Protein AF-A0A537H1A4-F1 (afdb_monomer_lite)

Foldseek 3Di:
DDDDDPPPPPPDDDVPDPPPPVDDDDDDDPDDLLRVVLVVLVVLQVQQPDWDWDWDDDPVDPDTFIWTKGKWKFWDDPPGTHTSYPVNSVVVNVCCVPPNDDPDIDMDMDIDIDGD

pLDDT: mean 78.35, std 18.43, range [40.69, 93.06]

Structure (mmCIF, N/CA/C/O backbone):
data_AF-A0A537H1A4-F1
#
_entry.id   AF-A0A537H1A4-F1
#
loop_
_atom_site.group_PDB
_atom_site.id
_atom_site.type_symbol
_atom_site.label_atom_id
_atom_site.label_alt_id
_atom_site.label_comp_id
_atom_site.label_asym_id
_atom_site.label_entity_id
_atom_site.label_seq_id
_atom_site.pdbx_PDB_ins_code
_atom_site.Cartn_x
_atom_site.Cartn_y
_atom_site.Cartn_z
_atom_site.occupancy
_atom_site.B_iso_or_equiv
_atom_site.auth_seq_id
_atom_site.auth_comp_id
_atom_site.auth_asym_id
_atom_site.auth_atom_id
_atom_site.pdbx_PDB_model_num
ATOM 1 N N . MET A 1 1 ? -0.907 -43.264 -33.571 1.00 40.72 1 MET A N 1
ATOM 2 C CA . MET A 1 1 ? 0.138 -42.227 -33.470 1.00 40.72 1 MET A CA 1
ATOM 3 C C . MET A 1 1 ? -0.394 -41.187 -32.516 1.00 40.72 1 MET A C 1
ATOM 5 O O . MET A 1 1 ? -1.452 -40.636 -32.774 1.00 40.72 1 MET A O 1
ATOM 9 N N . ASN A 1 2 ? 0.243 -41.099 -31.356 1.00 42.53 2 ASN A N 1
ATOM 10 C CA . ASN A 1 2 ? -0.147 -40.254 -30.236 1.00 42.53 2 ASN A CA 1
ATOM 11 C C . ASN A 1 2 ? 0.763 -39.019 -30.212 1.00 42.53 2 ASN A C 1
ATOM 13 O O . ASN A 1 2 ? 1.847 -39.091 -30.789 1.00 42.53 2 ASN A O 1
ATOM 17 N N . GLN A 1 3 ? 0.357 -38.022 -29.421 1.00 43.56 3 GLN A N 1
ATOM 18 C CA . GLN A 1 3 ? 1.033 -36.761 -29.066 1.00 43.56 3 GLN A CA 1
ATOM 19 C C . GLN A 1 3 ? 0.600 -35.563 -29.916 1.00 43.56 3 GLN A C 1
ATOM 21 O O . GLN A 1 3 ? 0.625 -35.628 -31.136 1.00 43.56 3 GLN A O 1
ATOM 26 N N . SER A 1 4 ? 0.234 -34.420 -29.352 1.00 41.91 4 SER A N 1
ATOM 27 C CA . SER A 1 4 ? -0.163 -34.025 -27.992 1.00 41.91 4 SER A CA 1
ATOM 28 C C . SER A 1 4 ? -0.568 -32.557 -28.109 1.00 41.91 4 SER A C 1
ATOM 30 O O . SER A 1 4 ? -0.018 -31.845 -28.942 1.00 41.91 4 SER A O 1
ATOM 32 N N . HIS A 1 5 ? -1.527 -32.151 -27.285 1.00 45.59 5 HIS A N 1
ATOM 33 C CA . HIS A 1 5 ? -1.881 -30.779 -26.941 1.00 45.59 5 HIS A CA 1
ATOM 34 C C . HIS A 1 5 ? -0.776 -29.737 -27.201 1.00 45.59 5 HIS A C 1
ATOM 36 O O . HIS A 1 5 ? 0.238 -29.742 -26.507 1.00 45.59 5 HIS A O 1
ATOM 42 N N . ASP A 1 6 ? -1.016 -28.812 -28.133 1.00 46.16 6 ASP A N 1
ATOM 43 C CA . ASP A 1 6 ? -0.404 -27.481 -28.076 1.00 46.16 6 ASP A CA 1
ATOM 44 C C . ASP A 1 6 ? -1.235 -26.685 -27.056 1.00 46.16 6 ASP A C 1
ATOM 46 O O . ASP A 1 6 ? -2.155 -25.932 -27.382 1.00 46.16 6 ASP A O 1
ATOM 50 N N . GLU A 1 7 ? -1.020 -27.017 -25.782 1.00 48.19 7 GLU A N 1
ATOM 51 C CA . GLU A 1 7 ? -1.446 -26.188 -24.664 1.00 48.19 7 GLU A CA 1
ATOM 52 C C . GLU A 1 7 ? -0.643 -24.894 -24.735 1.00 48.19 7 GLU A C 1
ATOM 54 O O . GLU A 1 7 ? 0.580 -24.919 -24.633 1.00 48.19 7 GLU A O 1
ATOM 59 N N . ASP A 1 8 ? -1.358 -23.790 -24.944 1.00 49.66 8 ASP A N 1
ATOM 60 C CA . ASP A 1 8 ? -0.906 -22.406 -24.822 1.00 49.66 8 ASP A CA 1
ATOM 61 C C . ASP A 1 8 ? 0.088 -22.248 -23.644 1.00 49.66 8 ASP A C 1
ATOM 63 O O . ASP A 1 8 ? -0.334 -22.181 -22.484 1.00 49.66 8 ASP A O 1
ATOM 67 N N . PRO A 1 9 ? 1.417 -22.239 -23.890 1.00 48.94 9 PRO A N 1
ATOM 68 C CA . PRO A 1 9 ? 2.399 -22.418 -22.819 1.00 48.94 9 PRO A CA 1
ATOM 69 C C . PRO A 1 9 ? 2.632 -21.154 -21.977 1.00 48.94 9 PRO A C 1
ATOM 71 O O . PRO A 1 9 ? 3.487 -21.149 -21.091 1.00 48.94 9 PRO A O 1
ATOM 74 N N . TRP A 1 10 ? 1.938 -20.050 -22.274 1.00 45.19 10 TRP A N 1
ATOM 75 C CA . TRP A 1 10 ? 2.367 -18.708 -21.867 1.00 45.19 10 TRP A CA 1
ATOM 76 C C . TRP A 1 10 ? 1.444 -18.002 -20.874 1.00 45.19 10 TRP A C 1
ATOM 78 O O . TRP A 1 10 ? 1.609 -16.808 -20.621 1.00 45.19 10 TRP A O 1
ATOM 88 N N . LEU A 1 11 ? 0.541 -18.729 -20.217 1.00 40.69 11 LEU A N 1
ATOM 89 C CA . LEU A 1 11 ? -0.177 -18.215 -19.052 1.00 40.69 11 LEU A CA 1
ATOM 90 C C . LEU A 1 11 ? 0.224 -18.976 -17.785 1.00 40.69 11 LEU A C 1
ATOM 92 O O . LEU A 1 11 ? -0.335 -20.013 -17.452 1.00 40.69 11 LEU A O 1
ATOM 96 N N . GLY A 1 12 ? 1.168 -18.400 -17.035 1.00 50.50 12 GLY A N 1
ATOM 97 C CA . GLY A 1 12 ? 1.215 -18.596 -15.581 1.00 50.50 12 GLY A CA 1
ATOM 98 C C . GLY A 1 12 ? 2.472 -19.212 -14.971 1.00 50.50 12 GLY A C 1
ATOM 99 O O . GLY A 1 12 ? 2.565 -19.215 -13.746 1.00 50.50 12 GLY A O 1
ATOM 100 N N . THR A 1 13 ? 3.464 -19.656 -15.748 1.00 48.03 13 THR A N 1
ATOM 101 C CA . THR A 1 13 ? 4.702 -20.221 -15.171 1.00 48.03 13 THR A CA 1
ATOM 102 C C . THR A 1 13 ? 5.942 -19.520 -15.707 1.00 48.03 13 THR A C 1
ATOM 104 O O . THR A 1 13 ? 6.498 -19.872 -16.740 1.00 48.03 13 THR A O 1
ATOM 107 N N . LEU A 1 14 ? 6.404 -18.507 -14.978 1.00 52.53 14 LEU A N 1
ATOM 108 C CA . LEU A 1 14 ? 7.745 -17.967 -15.163 1.00 52.53 14 LEU A CA 1
ATOM 109 C C . LEU A 1 14 ? 8.715 -18.899 -14.420 1.00 52.53 14 LEU A C 1
ATOM 111 O O . LEU A 1 14 ? 8.813 -18.824 -13.199 1.00 52.53 14 LEU A O 1
ATOM 115 N N . GLU A 1 15 ? 9.463 -19.748 -15.140 1.00 49.78 15 GLU A N 1
ATOM 116 C CA . GLU A 1 15 ? 10.529 -20.615 -14.573 1.00 49.78 15 GLU A CA 1
ATOM 117 C C . GLU A 1 15 ? 11.579 -19.834 -13.758 1.00 49.78 15 GLU A C 1
ATOM 119 O O . GLU A 1 15 ? 12.348 -20.404 -12.986 1.00 49.78 15 GLU A O 1
ATOM 124 N N . ARG A 1 16 ? 11.614 -18.508 -13.935 1.00 49.00 16 ARG A N 1
ATOM 125 C CA . ARG A 1 16 ? 12.492 -17.565 -13.237 1.00 49.00 16 ARG A CA 1
ATOM 126 C C . ARG A 1 16 ? 11.730 -16.467 -12.505 1.00 49.00 16 ARG A C 1
ATOM 128 O O . ARG A 1 16 ? 12.316 -15.422 -12.218 1.00 49.00 16 ARG A O 1
ATOM 135 N N . PHE A 1 17 ? 10.442 -16.660 -12.210 1.00 46.31 17 PHE A N 1
ATOM 136 C CA . PHE A 1 17 ? 9.820 -15.802 -11.209 1.00 46.31 17 PHE A CA 1
ATOM 137 C C . PHE A 1 17 ? 10.633 -15.966 -9.926 1.00 46.31 17 PHE A C 1
ATOM 139 O O . PHE A 1 17 ? 10.959 -17.105 -9.580 1.00 46.31 17 PHE A O 1
ATOM 146 N N . PRO A 1 18 ? 11.015 -14.890 -9.227 1.00 46.81 18 PRO A N 1
ATOM 147 C CA . PRO A 1 18 ? 11.723 -15.048 -7.976 1.00 46.81 18 PRO A CA 1
ATOM 148 C C . PRO A 1 18 ? 10.803 -15.786 -6.993 1.00 46.81 18 PRO A C 1
ATOM 150 O O . PRO A 1 18 ? 9.933 -15.196 -6.365 1.00 46.81 18 PRO A O 1
ATOM 153 N N . THR A 1 19 ? 11.012 -17.093 -6.822 1.00 49.31 19 THR A N 1
ATOM 154 C CA . THR A 1 19 ? 10.493 -17.871 -5.681 1.00 49.31 19 THR A CA 1
ATOM 155 C C . THR A 1 19 ? 11.237 -17.504 -4.393 1.00 49.31 19 THR A C 1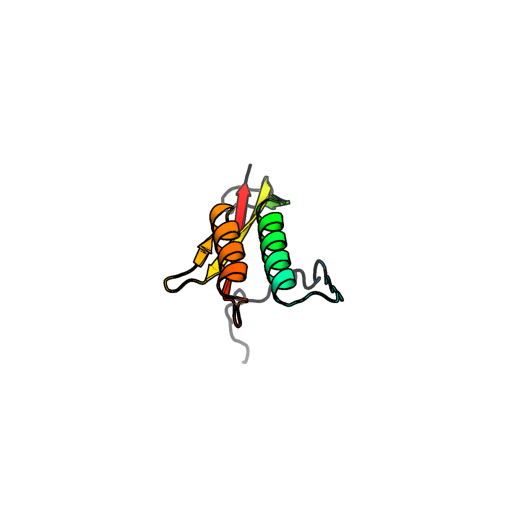
ATOM 157 O O . THR A 1 19 ? 10.971 -18.030 -3.313 1.00 49.31 19 THR A O 1
ATOM 160 N N . ILE A 1 20 ? 12.212 -16.601 -4.505 1.00 47.66 20 ILE A N 1
ATOM 161 C CA . ILE A 1 20 ? 12.891 -15.978 -3.389 1.00 47.66 20 ILE A CA 1
ATOM 162 C C . ILE A 1 20 ? 11.889 -15.005 -2.777 1.00 47.66 20 ILE A C 1
ATOM 164 O O . ILE A 1 20 ? 11.654 -13.924 -3.311 1.00 47.66 20 ILE A O 1
ATOM 168 N N . TYR A 1 21 ? 11.313 -15.377 -1.635 1.00 45.03 21 TYR A N 1
ATOM 169 C CA . TYR A 1 21 ? 10.783 -14.393 -0.699 1.00 45.03 21 TYR A CA 1
ATOM 170 C C . TYR A 1 21 ? 11.891 -13.361 -0.458 1.00 45.03 21 TYR A C 1
ATOM 172 O O . TYR A 1 21 ? 12.830 -13.635 0.286 1.00 45.03 21 TYR A O 1
ATOM 180 N N . HIS A 1 22 ? 11.818 -12.203 -1.125 1.00 47.34 22 HIS A N 1
ATOM 181 C CA . HIS A 1 22 ? 12.876 -11.187 -1.073 1.00 47.34 22 HIS A CA 1
ATOM 182 C C . HIS A 1 22 ? 13.175 -10.752 0.369 1.00 47.34 22 HIS A C 1
ATOM 184 O O . HIS A 1 22 ? 14.303 -10.376 0.676 1.00 47.34 22 HIS A O 1
ATOM 190 N N . ALA A 1 23 ? 12.188 -10.878 1.260 1.00 42.72 23 ALA A N 1
ATOM 191 C CA . ALA A 1 23 ? 12.366 -10.926 2.700 1.00 42.72 23 ALA A CA 1
ATOM 192 C C . ALA A 1 23 ? 11.106 -11.503 3.362 1.00 42.72 23 ALA A C 1
ATOM 194 O O . ALA A 1 23 ? 9.987 -11.255 2.912 1.00 42.72 23 ALA A O 1
ATOM 195 N N . ARG A 1 24 ? 11.274 -12.217 4.479 1.00 43.62 24 ARG A N 1
ATOM 196 C CA . ARG A 1 24 ? 10.203 -12.447 5.457 1.00 43.62 24 ARG A CA 1
ATOM 197 C C . ARG A 1 24 ? 10.521 -11.608 6.686 1.00 43.62 24 ARG A C 1
ATOM 199 O O . ARG A 1 24 ? 11.353 -11.999 7.498 1.00 43.62 24 ARG A O 1
ATOM 206 N N . ALA A 1 25 ? 9.856 -10.469 6.832 1.00 46.94 25 ALA A N 1
ATOM 207 C CA . ALA A 1 25 ? 9.868 -9.736 8.090 1.00 46.94 25 ALA A CA 1
ATOM 208 C C . ALA A 1 25 ? 8.817 -10.356 9.017 1.00 46.94 25 ALA A C 1
ATOM 210 O O . ALA A 1 25 ? 7.668 -10.548 8.627 1.00 46.94 25 ALA A O 1
ATOM 211 N N . SER A 1 26 ? 9.224 -10.732 10.226 1.00 45.81 26 SER A N 1
ATOM 212 C CA . SER A 1 26 ? 8.312 -11.184 11.277 1.00 45.81 26 SER A CA 1
ATOM 213 C C . SER A 1 26 ? 8.553 -10.288 12.482 1.00 45.81 26 SER A C 1
ATOM 215 O O . SER A 1 26 ? 9.661 -10.273 13.013 1.00 45.81 26 SER A O 1
ATOM 217 N N . TRP A 1 27 ? 7.541 -9.526 12.890 1.00 50.03 27 TRP A N 1
ATOM 218 C CA . TRP A 1 27 ? 7.610 -8.681 14.078 1.00 50.03 27 TRP A CA 1
ATOM 219 C C . TRP A 1 27 ? 6.776 -9.314 15.183 1.00 50.03 27 TRP A C 1
ATOM 221 O O . TRP A 1 27 ? 5.569 -9.490 15.032 1.00 50.03 27 TRP A O 1
ATOM 231 N N . LEU A 1 28 ? 7.432 -9.668 16.286 1.00 51.34 28 LEU A N 1
ATOM 232 C CA . LEU A 1 28 ? 6.771 -10.021 17.534 1.00 51.34 28 LEU A CA 1
ATOM 233 C C . LEU A 1 28 ? 6.904 -8.805 18.451 1.00 51.34 28 LEU A C 1
ATOM 235 O O . LEU A 1 28 ? 7.978 -8.545 18.986 1.00 51.34 28 LEU A O 1
ATOM 239 N N . TYR A 1 29 ? 5.83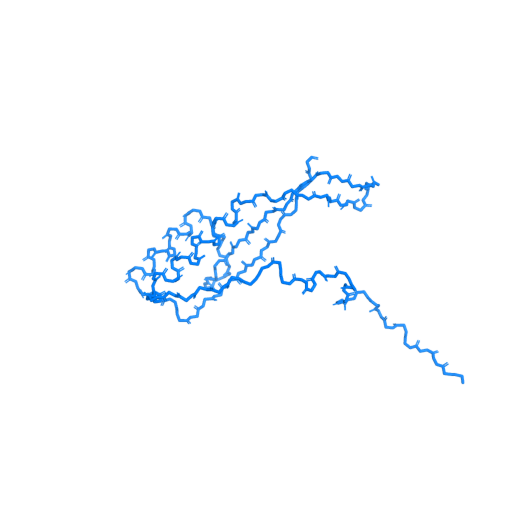8 -8.025 18.560 1.00 57.81 29 TYR A N 1
ATOM 240 C CA . TYR A 1 29 ? 5.762 -6.867 19.444 1.00 57.81 29 TYR A CA 1
ATOM 241 C C . TYR A 1 29 ? 4.462 -6.942 20.235 1.00 57.81 29 TYR A C 1
ATOM 243 O O . TYR A 1 29 ? 3.444 -7.383 19.701 1.00 57.81 29 TYR A O 1
ATOM 251 N N . ASP A 1 30 ? 4.496 -6.480 21.484 1.00 71.56 30 ASP A N 1
ATOM 252 C CA . ASP A 1 30 ? 3.305 -6.290 22.316 1.00 71.56 30 ASP A CA 1
ATOM 253 C C . ASP A 1 30 ? 2.583 -5.009 21.861 1.00 71.56 30 ASP A C 1
ATOM 255 O O . ASP A 1 30 ? 2.591 -3.964 22.511 1.00 71.56 30 ASP A O 1
ATOM 259 N N . ILE A 1 31 ? 2.095 -5.050 20.621 1.00 77.88 31 ILE A N 1
ATOM 260 C CA . ILE A 1 31 ? 1.464 -3.933 19.932 1.00 77.88 31 ILE A CA 1
ATOM 261 C C . ILE A 1 31 ? -0.028 -4.214 19.828 1.00 77.88 31 ILE A C 1
ATOM 263 O O . ILE A 1 31 ? -0.455 -5.274 19.368 1.00 77.88 31 ILE A O 1
ATOM 267 N N . ASN A 1 32 ? -0.842 -3.257 20.264 1.00 87.62 32 ASN A N 1
ATOM 268 C CA . ASN A 1 32 ? -2.280 -3.366 20.078 1.00 87.62 32 ASN A CA 1
ATOM 269 C C . ASN A 1 32 ? -2.631 -3.266 18.578 1.00 87.62 32 ASN A C 1
ATOM 271 O O . ASN A 1 32 ? -1.871 -2.731 17.764 1.00 87.62 32 ASN A O 1
ATOM 275 N N . THR A 1 33 ? -3.800 -3.781 18.203 1.00 87.25 33 THR A N 1
ATOM 276 C CA . THR A 1 33 ? -4.238 -3.833 16.799 1.00 87.25 33 THR A CA 1
ATOM 277 C C . THR A 1 33 ? -4.288 -2.452 16.140 1.00 87.25 33 THR A C 1
ATOM 279 O O . THR A 1 33 ? -4.068 -2.339 14.938 1.00 87.25 33 THR A O 1
ATOM 282 N N . GLU A 1 34 ? -4.560 -1.399 16.913 1.00 90.56 34 GLU A N 1
ATOM 283 C CA . GLU A 1 34 ? -4.619 -0.022 16.419 1.00 90.56 34 GLU A CA 1
ATOM 284 C C . GLU A 1 34 ? -3.251 0.456 15.938 1.00 90.56 34 GLU A C 1
ATOM 286 O O . GLU A 1 34 ? -3.082 0.819 14.772 1.00 90.56 34 GLU A O 1
ATOM 291 N N . SER A 1 35 ? -2.256 0.372 16.815 1.00 88.81 35 SER A N 1
ATOM 292 C CA . SER A 1 35 ? -0.875 0.725 16.518 1.00 88.81 35 SER A CA 1
ATOM 293 C C . SER A 1 35 ? -0.303 -0.148 15.400 1.00 88.81 35 SER A C 1
ATOM 295 O O . SER A 1 35 ? 0.427 0.359 14.550 1.00 88.81 35 SER A O 1
ATOM 297 N N . LEU A 1 36 ? -0.676 -1.434 15.340 1.00 88.44 36 LEU A N 1
ATOM 298 C CA . LEU A 1 36 ? -0.273 -2.323 14.250 1.00 88.44 36 LEU A CA 1
ATOM 299 C C . LEU A 1 36 ? -0.822 -1.854 12.898 1.00 88.44 36 LEU A C 1
ATOM 301 O O . LEU A 1 36 ? -0.067 -1.766 11.933 1.00 88.44 36 LEU A O 1
ATOM 305 N N . GLN A 1 37 ? -2.115 -1.530 12.813 1.00 90.19 37 GLN A N 1
ATOM 306 C CA . GLN A 1 37 ? -2.707 -1.066 11.556 1.00 90.19 37 GLN A CA 1
ATOM 307 C C . GLN A 1 37 ? -2.103 0.266 11.110 1.00 90.19 37 GLN A C 1
ATOM 309 O O . GLN A 1 37 ? -1.718 0.391 9.949 1.00 90.19 37 GLN A O 1
ATOM 314 N N . LYS A 1 38 ? -1.926 1.227 12.028 1.00 90.56 38 LYS A N 1
ATOM 315 C CA . LYS A 1 38 ? -1.244 2.496 11.723 1.00 90.56 38 LYS A CA 1
ATOM 316 C C . LYS A 1 38 ? 0.179 2.268 11.203 1.00 90.56 38 LYS A C 1
ATOM 318 O O . LYS A 1 38 ? 0.566 2.871 10.204 1.00 90.56 38 LYS A O 1
ATOM 323 N N . ALA A 1 39 ? 0.935 1.359 11.824 1.00 88.81 39 ALA A N 1
ATOM 324 C CA . ALA A 1 39 ? 2.285 1.010 11.384 1.00 88.81 39 ALA A CA 1
ATOM 325 C C . ALA A 1 39 ? 2.305 0.368 9.986 1.00 88.81 39 ALA A C 1
ATOM 327 O O . ALA A 1 39 ? 3.177 0.693 9.181 1.00 88.81 39 ALA A O 1
ATOM 328 N N . ILE A 1 40 ? 1.332 -0.492 9.666 1.00 89.44 40 ILE A N 1
ATOM 329 C CA . ILE A 1 40 ? 1.196 -1.080 8.326 1.00 89.44 40 ILE A CA 1
ATOM 330 C C . ILE A 1 40 ? 0.962 0.016 7.279 1.00 89.44 40 ILE A C 1
ATOM 332 O O . ILE A 1 40 ? 1.680 0.049 6.283 1.00 89.44 40 ILE A O 1
ATOM 336 N N . PHE A 1 41 ? 0.024 0.944 7.502 1.00 90.81 41 PHE A N 1
ATOM 337 C CA . PHE A 1 41 ? -0.236 2.031 6.547 1.00 90.81 41 PHE A CA 1
ATOM 338 C C . PHE A 1 41 ? 0.967 2.960 6.374 1.00 90.81 41 PHE A C 1
ATOM 340 O O . PHE A 1 41 ? 1.301 3.316 5.244 1.00 90.81 41 PHE A O 1
ATOM 347 N N . ALA A 1 42 ? 1.665 3.288 7.463 1.00 88.06 42 ALA A N 1
ATOM 348 C CA . ALA A 1 42 ? 2.907 4.051 7.396 1.00 88.06 42 ALA A CA 1
ATOM 349 C C . ALA A 1 42 ? 3.987 3.317 6.577 1.00 88.06 42 ALA A C 1
ATOM 351 O O . ALA A 1 42 ? 4.652 3.927 5.740 1.00 88.06 42 ALA A O 1
ATOM 352 N N . GLY A 1 43 ? 4.122 2.000 6.761 1.00 88.81 43 GLY A N 1
ATOM 353 C CA . GLY A 1 43 ? 5.046 1.163 5.994 1.00 88.81 43 GLY A CA 1
ATOM 354 C C . GLY A 1 43 ? 4.703 1.103 4.504 1.00 88.81 43 GLY A C 1
ATOM 355 O O . GLY A 1 43 ? 5.581 1.289 3.664 1.00 88.81 43 GLY A O 1
ATOM 356 N N . LEU A 1 44 ? 3.425 0.914 4.160 1.00 90.88 44 LEU A N 1
ATOM 357 C CA . LEU A 1 44 ? 2.957 0.928 2.769 1.00 90.88 44 LEU A CA 1
ATOM 358 C C . LEU A 1 44 ? 3.183 2.295 2.113 1.00 90.88 44 LEU A C 1
ATOM 360 O O . LEU A 1 44 ? 3.649 2.362 0.976 1.00 90.88 44 LEU A O 1
ATOM 364 N N . ARG A 1 45 ? 2.916 3.389 2.836 1.00 88.06 45 ARG A N 1
ATOM 365 C CA . ARG A 1 45 ? 3.178 4.750 2.354 1.00 88.06 45 ARG A CA 1
ATOM 366 C C . ARG A 1 45 ? 4.664 4.975 2.093 1.00 88.06 45 ARG A C 1
ATOM 368 O O . ARG A 1 45 ? 5.012 5.496 1.037 1.00 88.06 45 ARG A O 1
ATOM 375 N N . SER A 1 46 ? 5.524 4.557 3.021 1.00 88.12 46 SER A N 1
ATOM 376 C CA . SER A 1 46 ? 6.978 4.652 2.870 1.00 88.12 46 SER A CA 1
ATOM 377 C C . SER A 1 46 ? 7.461 3.864 1.652 1.00 88.12 46 SER A C 1
ATOM 379 O O . SER A 1 46 ? 8.197 4.402 0.829 1.00 88.12 46 SER A O 1
ATOM 381 N N . LEU A 1 47 ? 6.967 2.638 1.463 1.00 88.31 47 LEU A N 1
ATOM 382 C CA . LEU A 1 47 ? 7.298 1.825 0.294 1.00 88.31 47 LEU A CA 1
ATOM 383 C C . LEU A 1 47 ? 6.826 2.469 -1.021 1.00 88.31 47 LEU A C 1
ATOM 385 O O . LEU A 1 47 ? 7.524 2.389 -2.028 1.00 88.31 47 LEU A O 1
ATOM 389 N N . ALA A 1 48 ? 5.675 3.147 -1.020 1.00 87.69 48 ALA A N 1
ATOM 390 C CA . ALA A 1 48 ? 5.174 3.861 -2.196 1.00 87.69 48 ALA A CA 1
ATOM 391 C C . ALA A 1 48 ? 5.994 5.105 -2.576 1.00 87.69 48 ALA A C 1
ATOM 393 O O . ALA A 1 48 ? 5.897 5.587 -3.704 1.00 87.69 48 ALA A O 1
ATOM 394 N N . GLN A 1 49 ? 6.783 5.651 -1.649 1.00 85.88 49 GLN A N 1
ATOM 395 C CA . GLN A 1 49 ? 7.673 6.786 -1.912 1.00 85.88 49 GLN A CA 1
ATOM 396 C C . GLN A 1 49 ? 9.030 6.345 -2.481 1.00 85.88 49 GLN A C 1
ATOM 398 O O . GLN A 1 49 ? 9.758 7.167 -3.036 1.00 85.88 49 GLN A O 1
ATOM 403 N N . GLU A 1 50 ? 9.376 5.060 -2.383 1.00 88.88 50 GLU A N 1
ATOM 404 C CA . GLU A 1 50 ? 10.639 4.548 -2.902 1.00 88.88 50 GLU A CA 1
ATOM 405 C C . GLU A 1 50 ? 10.540 4.183 -4.391 1.00 88.88 50 GLU A C 1
ATOM 407 O O . GLU A 1 50 ? 9.870 3.222 -4.778 1.00 88.88 50 GLU A O 1
ATOM 412 N N . LYS A 1 51 ? 11.288 4.904 -5.240 1.00 88.94 51 LYS A N 1
ATOM 413 C CA . LYS A 1 51 ? 11.612 4.445 -6.601 1.00 88.94 51 LYS A CA 1
ATOM 414 C C . LYS A 1 51 ? 12.774 3.460 -6.507 1.00 88.94 51 LYS A C 1
ATOM 416 O O . LYS A 1 51 ? 13.869 3.828 -6.084 1.00 88.94 51 LYS A O 1
ATOM 421 N N . LYS A 1 52 ? 12.553 2.212 -6.915 1.00 89.44 52 LYS A N 1
ATOM 422 C CA . LYS A 1 52 ? 13.631 1.231 -7.080 1.00 89.44 52 LYS A CA 1
ATOM 423 C C . LYS A 1 52 ? 14.142 1.299 -8.512 1.00 89.44 52 LYS A C 1
ATOM 425 O O . LYS A 1 52 ? 13.350 1.178 -9.444 1.00 89.44 52 LYS A O 1
ATOM 430 N N . SER A 1 53 ? 15.445 1.493 -8.686 1.00 89.88 53 SER A N 1
ATOM 431 C CA . SER A 1 53 ? 16.077 1.437 -10.006 1.00 89.88 53 SER A CA 1
ATOM 432 C C . SER A 1 53 ? 16.091 0.002 -10.525 1.00 89.88 53 SER A C 1
ATOM 434 O O . SER A 1 53 ? 16.423 -0.922 -9.780 1.00 89.88 53 SER A O 1
ATOM 436 N N . LEU A 1 54 ? 15.748 -0.181 -11.798 1.00 88.38 54 LEU A N 1
ATOM 437 C CA . LEU A 1 54 ? 15.904 -1.452 -12.500 1.00 88.38 54 LEU A CA 1
ATOM 438 C C . LEU A 1 54 ? 16.171 -1.227 -13.987 1.00 88.38 54 LEU A C 1
ATOM 440 O O . LEU A 1 54 ? 15.822 -0.189 -14.546 1.00 88.38 54 LEU A O 1
ATOM 444 N N . GLU A 1 55 ? 16.746 -2.239 -14.621 1.00 88.19 55 GLU A N 1
ATOM 445 C CA . GLU A 1 55 ? 16.884 -2.298 -16.071 1.00 88.19 55 GLU A CA 1
ATOM 446 C C . GLU A 1 55 ? 15.587 -2.839 -16.689 1.00 88.19 55 GLU A C 1
ATOM 448 O O . GLU A 1 55 ? 15.100 -3.902 -16.296 1.00 88.19 55 GLU A O 1
ATOM 453 N N . ILE A 1 56 ? 15.016 -2.103 -17.644 1.00 85.88 56 ILE A N 1
ATOM 454 C CA . ILE A 1 56 ? 13.722 -2.387 -18.280 1.00 85.88 56 ILE A CA 1
ATOM 455 C C . ILE A 1 56 ? 13.926 -2.607 -19.779 1.00 85.88 56 ILE A C 1
ATOM 457 O O . ILE A 1 56 ? 14.669 -1.873 -20.433 1.00 85.88 56 ILE A O 1
ATOM 461 N N . THR A 1 57 ? 13.241 -3.605 -20.336 1.00 86.19 57 THR A N 1
ATOM 462 C CA . THR A 1 57 ? 13.137 -3.812 -21.784 1.00 86.19 57 THR A CA 1
ATOM 463 C C . THR A 1 57 ? 11.840 -3.200 -22.309 1.00 86.19 57 THR A C 1
ATOM 465 O O . THR A 1 57 ? 10.788 -3.295 -21.677 1.00 86.19 57 THR A O 1
ATOM 468 N N . VAL A 1 58 ? 11.904 -2.567 -23.480 1.00 83.56 58 VAL A N 1
ATOM 469 C CA . VAL A 1 58 ? 10.736 -2.007 -24.176 1.00 83.56 58 VAL A CA 1
ATOM 470 C C . VAL A 1 58 ? 10.600 -2.748 -25.497 1.00 83.56 58 VAL A C 1
ATOM 472 O O . VAL A 1 58 ? 11.581 -2.855 -26.225 1.00 83.56 58 VAL A O 1
ATOM 475 N N . ALA A 1 59 ? 9.410 -3.272 -25.799 1.00 85.44 59 ALA A N 1
ATOM 476 C CA . ALA A 1 59 ? 9.193 -4.185 -26.929 1.00 85.44 59 ALA A CA 1
ATOM 477 C C . ALA A 1 59 ? 9.730 -3.649 -28.273 1.00 85.44 59 ALA A C 1
ATOM 479 O O . ALA A 1 59 ? 10.291 -4.409 -29.057 1.00 85.44 59 ALA A O 1
ATOM 480 N N . ASP A 1 60 ? 9.635 -2.335 -28.487 1.00 84.31 60 ASP A N 1
ATOM 481 C CA . ASP A 1 60 ? 10.017 -1.679 -29.741 1.00 84.31 60 ASP A CA 1
ATOM 482 C C . ASP A 1 60 ? 11.456 -1.126 -29.748 1.00 84.31 60 ASP A C 1
ATOM 484 O O . ASP A 1 60 ? 11.881 -0.503 -30.722 1.00 84.31 60 ASP A O 1
ATOM 488 N N . ILE A 1 61 ? 12.224 -1.314 -28.667 1.00 79.50 61 ILE A N 1
ATOM 489 C CA . ILE A 1 61 ? 13.576 -0.761 -28.522 1.00 79.50 61 ILE A CA 1
ATOM 490 C C . ILE A 1 61 ? 14.547 -1.876 -28.115 1.00 79.50 61 ILE A C 1
ATOM 492 O O . ILE A 1 61 ? 14.455 -2.391 -27.001 1.00 79.50 61 ILE A O 1
ATOM 496 N N . PRO A 1 62 ? 15.533 -2.221 -28.966 1.00 84.38 62 PRO A N 1
ATOM 497 C CA . PRO A 1 62 ? 16.542 -3.209 -28.612 1.00 84.38 62 PRO A CA 1
ATOM 498 C C . PRO A 1 62 ? 17.360 -2.795 -27.382 1.00 84.38 62 PRO A C 1
ATOM 500 O O . PRO A 1 62 ? 17.835 -1.660 -27.290 1.00 84.38 62 PRO A O 1
ATOM 503 N N . GLY A 1 63 ? 17.597 -3.755 -26.487 1.00 87.00 63 GLY A N 1
ATOM 504 C CA . GLY A 1 63 ? 18.464 -3.602 -25.319 1.00 87.00 63 GLY A CA 1
ATOM 505 C C . GLY A 1 63 ? 17.724 -3.298 -24.016 1.00 87.00 63 GLY A C 1
ATOM 506 O O . GLY A 1 63 ? 16.496 -3.314 -23.950 1.00 87.00 63 GLY A O 1
ATOM 507 N N . TYR A 1 64 ? 18.508 -3.057 -22.967 1.00 87.94 64 TYR A N 1
ATOM 508 C CA . TYR A 1 64 ? 18.018 -2.645 -21.655 1.00 87.94 64 TYR A CA 1
ATOM 509 C C . TYR A 1 64 ? 18.175 -1.134 -21.497 1.00 87.94 64 TYR A C 1
ATOM 511 O O . TYR A 1 64 ? 19.125 -0.536 -22.013 1.00 87.94 64 TYR A O 1
ATOM 519 N N . ARG A 1 65 ? 17.212 -0.519 -20.817 1.00 86.38 65 ARG A N 1
ATOM 520 C CA . ARG A 1 65 ? 17.239 0.890 -20.442 1.00 86.38 65 ARG A CA 1
ATOM 521 C C . ARG A 1 65 ? 17.216 0.987 -18.928 1.00 86.38 65 ARG A C 1
ATOM 523 O O . ARG A 1 65 ? 16.443 0.276 -18.282 1.00 86.38 65 ARG A O 1
ATOM 530 N N . SER A 1 66 ? 17.970 1.934 -18.389 1.00 90.12 66 SER A N 1
ATOM 531 C CA . SER A 1 66 ? 17.767 2.336 -17.007 1.00 90.12 66 SER A CA 1
ATOM 532 C C . SER A 1 66 ? 16.375 2.937 -16.848 1.00 90.12 66 SER A C 1
ATOM 534 O O . SER A 1 66 ? 15.889 3.712 -17.674 1.00 90.12 66 SER A O 1
ATOM 536 N N . GLY A 1 67 ? 15.713 2.514 -15.788 1.00 90.62 67 GLY A N 1
ATOM 537 C CA . GLY A 1 67 ? 14.418 3.021 -15.398 1.00 90.62 67 GLY A CA 1
ATOM 538 C C . GLY A 1 67 ? 14.172 2.736 -13.930 1.00 90.62 67 GLY A C 1
ATOM 539 O O . GLY A 1 67 ? 15.090 2.504 -13.134 1.00 90.62 67 GLY A O 1
ATOM 540 N N . GLY A 1 68 ? 12.905 2.733 -13.544 1.00 91.81 68 GLY A N 1
ATOM 541 C CA . GLY A 1 68 ? 12.536 2.348 -12.199 1.00 91.81 68 GLY A CA 1
ATOM 542 C C . GLY A 1 68 ? 11.121 1.834 -12.067 1.00 91.81 68 GLY A C 1
ATOM 543 O O . GLY A 1 68 ? 10.299 1.913 -12.977 1.00 91.81 68 GLY A O 1
ATOM 544 N N . VAL A 1 69 ? 10.859 1.301 -10.883 1.00 90.31 69 VAL A N 1
ATOM 545 C CA . VAL A 1 69 ? 9.543 0.861 -10.448 1.00 90.31 69 VAL A CA 1
ATOM 546 C C . VAL A 1 69 ? 9.179 1.599 -9.174 1.00 90.31 69 VAL A C 1
ATOM 548 O O . VAL A 1 69 ? 10.013 1.797 -8.287 1.00 90.31 69 VAL A O 1
ATOM 551 N N . VAL A 1 70 ? 7.920 2.004 -9.097 1.00 91.19 70 VAL A N 1
ATOM 552 C CA . VAL A 1 70 ? 7.315 2.570 -7.895 1.00 91.19 70 VAL A CA 1
ATOM 553 C C . VAL A 1 70 ? 6.119 1.712 -7.513 1.00 91.19 70 VAL A C 1
ATOM 555 O O . VAL A 1 70 ? 5.326 1.314 -8.373 1.00 91.19 70 VAL A O 1
ATOM 558 N N . PHE A 1 71 ? 5.982 1.439 -6.220 1.00 91.19 71 PHE A N 1
ATOM 559 C CA . PHE A 1 71 ? 4.798 0.790 -5.676 1.00 91.19 71 PHE A CA 1
ATOM 560 C C . PHE A 1 71 ? 3.681 1.820 -5.504 1.00 91.19 71 PHE A C 1
ATOM 562 O O . PHE A 1 71 ? 3.897 2.906 -4.974 1.00 91.19 71 PHE A O 1
ATOM 569 N N . LYS A 1 72 ? 2.464 1.484 -5.921 1.00 92.00 72 LYS A N 1
ATOM 570 C CA . LYS A 1 72 ? 1.262 2.257 -5.595 1.00 92.00 72 LYS A CA 1
ATOM 571 C C . LYS A 1 72 ? 0.299 1.354 -4.854 1.00 92.00 72 LYS A C 1
ATOM 573 O O . LYS A 1 72 ? -0.062 0.302 -5.368 1.00 92.00 72 LYS A O 1
ATOM 578 N N . PHE A 1 73 ? -0.123 1.770 -3.671 1.00 93.06 73 PHE A N 1
ATOM 579 C CA . PHE A 1 73 ? -1.119 1.049 -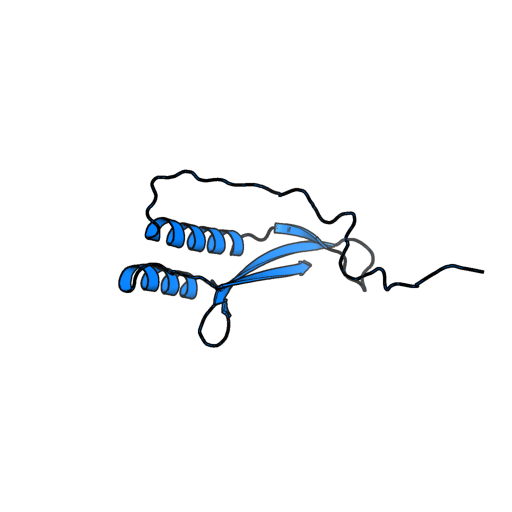2.887 1.00 93.06 73 PHE A CA 1
ATOM 580 C C . PHE A 1 73 ? -2.445 1.787 -2.949 1.00 93.06 73 PHE A C 1
ATOM 582 O O . PHE A 1 73 ? -2.460 3.0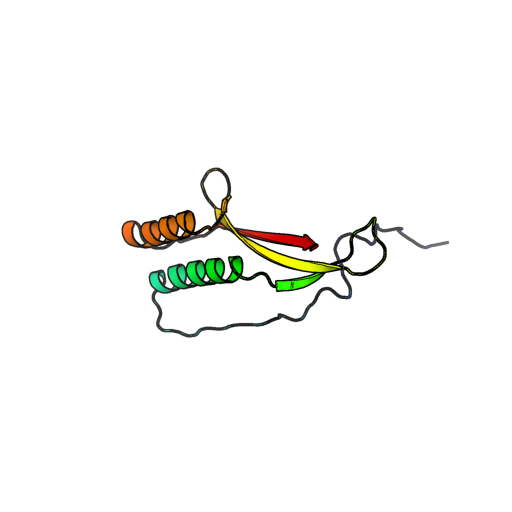12 -3.058 1.00 93.06 73 PHE A O 1
ATOM 589 N N . GLY A 1 74 ? -3.543 1.047 -2.876 1.00 92.00 74 GLY A N 1
ATOM 590 C CA . GLY A 1 74 ? -4.868 1.614 -2.704 1.00 92.00 74 GLY A CA 1
ATOM 591 C C . GLY A 1 74 ? -5.645 0.896 -1.613 1.00 92.00 74 GLY A C 1
ATOM 592 O O . GLY A 1 74 ? -5.447 -0.298 -1.383 1.00 92.00 74 GLY A O 1
ATOM 593 N N . VAL A 1 75 ? -6.516 1.638 -0.942 1.00 91.38 75 VAL A N 1
ATOM 594 C CA . VAL A 1 75 ? -7.372 1.155 0.139 1.00 91.38 75 VAL A CA 1
ATOM 595 C C . VAL A 1 75 ? -8.798 1.052 -0.370 1.00 91.38 75 VAL A C 1
ATOM 597 O O . VAL A 1 75 ? -9.320 1.991 -0.970 1.00 91.38 75 VAL A O 1
ATOM 600 N N . GLY A 1 76 ? -9.415 -0.106 -0.146 1.00 90.62 76 GLY A N 1
ATOM 601 C CA . GLY A 1 76 ? -10.782 -0.371 -0.560 1.00 90.62 76 GLY A CA 1
ATOM 602 C C . GLY A 1 76 ? -11.767 0.591 0.097 1.00 90.62 76 GLY A C 1
ATOM 603 O O . GLY A 1 76 ? -11.752 0.809 1.311 1.00 90.62 76 GLY A O 1
ATOM 604 N N . ASN A 1 77 ? -12.655 1.137 -0.719 1.00 84.50 77 ASN A N 1
ATOM 605 C CA . ASN A 1 77 ? -13.827 1.876 -0.291 1.00 84.50 77 ASN A CA 1
ATOM 606 C C . ASN A 1 77 ? -15.082 1.231 -0.911 1.00 84.50 77 ASN A C 1
ATOM 608 O O . ASN A 1 77 ? -15.023 0.164 -1.518 1.00 84.50 77 ASN A O 1
ATOM 612 N N . LYS A 1 78 ? -16.249 1.853 -0.723 1.00 82.25 78 LYS A N 1
ATOM 613 C CA . LYS A 1 78 ? -17.523 1.303 -1.211 1.00 82.25 78 LYS A CA 1
ATOM 614 C C . LYS A 1 78 ? -17.578 1.153 -2.742 1.00 82.25 78 LYS A C 1
ATOM 616 O O . LYS A 1 78 ? -18.289 0.277 -3.226 1.00 82.25 78 LYS A O 1
ATOM 621 N N . ASP A 1 79 ? -16.849 1.991 -3.473 1.00 87.56 79 ASP A N 1
ATOM 622 C CA . ASP A 1 79 ? -16.986 2.171 -4.920 1.00 87.56 79 ASP A CA 1
ATOM 623 C C . ASP A 1 79 ? -15.716 1.756 -5.701 1.00 87.56 79 ASP A C 1
ATOM 625 O O . ASP A 1 79 ? -15.717 1.761 -6.932 1.00 87.56 79 ASP A O 1
ATOM 629 N N . GLY A 1 80 ? -14.631 1.381 -5.014 1.00 90.25 80 GLY A N 1
ATOM 630 C CA . GLY A 1 80 ? -13.344 1.037 -5.617 1.00 90.25 80 GLY A CA 1
ATOM 631 C C . GLY A 1 80 ? -12.181 1.087 -4.624 1.00 90.25 80 GLY A C 1
ATOM 632 O O . GLY A 1 80 ? -12.311 0.658 -3.480 1.00 90.25 80 GLY A O 1
ATOM 633 N N . PHE A 1 81 ? -11.031 1.598 -5.074 1.00 92.50 81 PHE A N 1
ATOM 634 C CA . PHE A 1 81 ? -9.820 1.744 -4.261 1.00 92.50 81 PHE A CA 1
ATOM 635 C C . PHE A 1 81 ? -9.276 3.172 -4.352 1.00 92.50 81 PHE A C 1
ATOM 637 O O . PHE A 1 81 ? -8.945 3.637 -5.444 1.00 92.50 81 PHE A O 1
ATOM 644 N N . ASP A 1 82 ? -9.137 3.838 -3.207 1.00 91.19 82 ASP A N 1
ATOM 645 C CA . ASP A 1 82 ? -8.481 5.144 -3.108 1.00 91.19 82 ASP A CA 1
ATOM 646 C C . ASP A 1 82 ? -6.967 4.945 -3.027 1.00 91.19 82 ASP A C 1
ATOM 648 O O . ASP A 1 82 ? -6.494 4.123 -2.244 1.00 91.19 82 ASP A O 1
ATOM 652 N N . ILE A 1 83 ? -6.189 5.682 -3.822 1.00 91.69 83 ILE A N 1
ATOM 653 C CA . ILE A 1 83 ? -4.722 5.600 -3.774 1.00 91.69 83 ILE A CA 1
ATOM 654 C C . ILE A 1 83 ? -4.239 6.102 -2.411 1.00 91.69 83 ILE A C 1
ATOM 656 O O . ILE A 1 83 ? -4.600 7.198 -1.997 1.00 91.69 83 ILE A O 1
ATOM 660 N N . LEU A 1 84 ? -3.374 5.326 -1.753 1.00 90.94 84 LEU A N 1
ATOM 661 C CA . LEU A 1 84 ? -2.765 5.640 -0.460 1.00 90.94 84 LEU A CA 1
ATOM 662 C C . LEU A 1 84 ? -1.672 6.719 -0.604 1.00 90.94 84 LEU A C 1
ATOM 664 O O . LEU A 1 84 ? -0.475 6.455 -0.455 1.00 90.94 84 LEU A O 1
ATOM 668 N N . ASP A 1 85 ? -2.089 7.932 -0.955 1.00 89.62 85 ASP A N 1
ATOM 669 C CA . ASP A 1 85 ? -1.277 9.146 -0.897 1.00 89.62 85 ASP A CA 1
ATOM 670 C C . ASP A 1 85 ? -1.278 9.758 0.519 1.00 89.62 85 ASP A C 1
ATOM 672 O O . ASP A 1 85 ? -1.772 9.148 1.467 1.00 89.62 85 ASP A O 1
ATOM 676 N N . ASP A 1 86 ? -0.678 10.940 0.700 1.00 89.56 86 ASP A N 1
ATOM 677 C CA . ASP A 1 86 ? -0.586 11.573 2.027 1.00 89.56 86 ASP A CA 1
ATOM 678 C C . ASP A 1 86 ? -1.960 11.891 2.624 1.00 89.56 86 ASP A C 1
ATOM 680 O O . ASP A 1 86 ? -2.182 11.689 3.818 1.00 89.56 86 ASP A O 1
ATOM 684 N N . LYS A 1 87 ? -2.899 12.334 1.785 1.00 91.19 87 LYS A N 1
ATOM 685 C CA . LYS A 1 87 ? -4.252 12.681 2.212 1.00 91.19 87 LYS A CA 1
ATOM 686 C C . LYS A 1 87 ? -5.024 11.429 2.606 1.00 91.19 87 LYS A C 1
ATOM 688 O O . LYS A 1 87 ? -5.735 11.420 3.609 1.00 91.19 87 LYS A O 1
ATOM 693 N N . GLU A 1 88 ? -4.900 10.374 1.812 1.00 91.44 88 GLU A N 1
ATOM 694 C CA . GLU A 1 88 ? -5.577 9.115 2.082 1.00 91.44 88 GLU A CA 1
ATOM 695 C C . GLU A 1 88 ? -4.990 8.410 3.310 1.00 91.44 88 GLU A C 1
ATOM 697 O O . GLU A 1 88 ? -5.737 7.895 4.140 1.00 91.44 88 GLU A O 1
ATOM 702 N N . ALA A 1 89 ? -3.668 8.456 3.492 1.00 90.44 89 ALA A N 1
ATOM 703 C CA . ALA A 1 89 ? -3.017 7.945 4.693 1.00 90.44 89 ALA A CA 1
ATOM 704 C C . ALA A 1 89 ? -3.524 8.656 5.959 1.00 90.44 89 ALA A C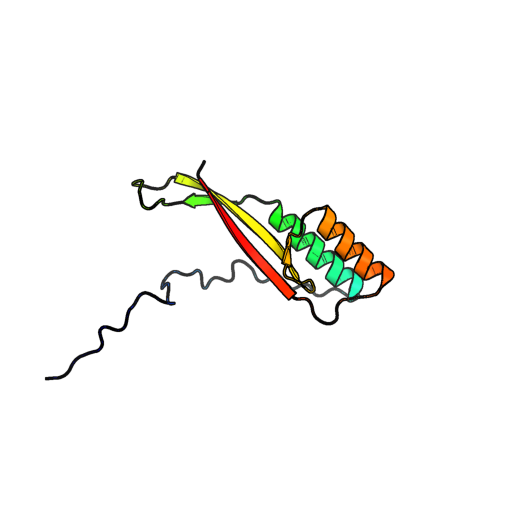 1
ATOM 706 O O . ALA A 1 89 ? -3.869 7.989 6.937 1.00 90.44 89 ALA A O 1
ATOM 707 N N . GLU A 1 90 ? -3.637 9.988 5.930 1.00 92.12 90 GLU A N 1
ATOM 708 C CA . GLU A 1 90 ? -4.209 10.771 7.032 1.00 92.12 90 GLU A CA 1
ATOM 709 C C . GLU A 1 90 ? -5.670 10.381 7.302 1.00 92.12 90 GLU A C 1
ATOM 711 O O . GLU A 1 90 ? -6.032 10.079 8.442 1.00 92.12 90 GLU A O 1
ATOM 716 N N . ARG A 1 91 ? -6.496 10.277 6.251 1.00 92.69 91 ARG A N 1
ATOM 717 C CA . ARG A 1 91 ? -7.905 9.864 6.356 1.00 92.69 91 ARG A CA 1
ATOM 718 C C . ARG A 1 91 ? -8.061 8.494 7.016 1.00 92.69 91 ARG A C 1
ATOM 720 O O . ARG A 1 91 ? -8.953 8.298 7.845 1.00 92.69 91 ARG A O 1
ATOM 727 N N . VAL A 1 92 ? -7.214 7.537 6.645 1.00 90.88 92 VAL A N 1
ATOM 728 C CA . VAL A 1 92 ? -7.233 6.173 7.185 1.00 90.88 92 VAL A CA 1
ATOM 729 C C . VAL A 1 92 ? -6.805 6.156 8.652 1.00 90.88 92 VAL A C 1
ATOM 731 O O . VAL A 1 92 ? -7.467 5.507 9.466 1.00 90.88 92 VAL A O 1
ATOM 734 N N . ILE A 1 93 ? -5.749 6.891 9.014 1.00 91.62 93 ILE A N 1
ATOM 735 C CA . ILE A 1 93 ? -5.290 7.008 10.407 1.00 91.62 93 ILE A CA 1
ATOM 736 C C . ILE A 1 93 ? -6.384 7.633 11.276 1.00 91.62 93 ILE A C 1
ATOM 738 O O . ILE A 1 93 ? -6.764 7.044 12.289 1.00 91.62 93 ILE A O 1
ATOM 742 N N . GLN A 1 94 ? -6.960 8.754 10.839 1.00 92.50 94 GLN A N 1
ATOM 743 C CA . GLN A 1 94 ? -8.050 9.425 11.546 1.00 92.50 94 GLN A CA 1
ATOM 744 C C . GLN A 1 94 ? -9.261 8.495 11.720 1.00 92.50 94 GLN A C 1
ATOM 746 O O . GLN A 1 94 ? -9.852 8.404 12.795 1.00 92.50 94 GLN A O 1
ATOM 751 N N . ARG A 1 95 ? -9.614 7.723 10.684 1.00 91.69 95 ARG A N 1
ATOM 752 C CA . ARG A 1 95 ? -10.699 6.734 10.756 1.00 91.69 95 ARG A CA 1
ATOM 753 C C . ARG A 1 95 ? -10.435 5.646 11.802 1.00 91.69 95 ARG A C 1
ATOM 755 O O . ARG A 1 95 ? -11.395 5.182 12.424 1.00 91.69 95 ARG A O 1
ATOM 762 N N . ILE A 1 96 ? -9.191 5.199 11.956 1.00 91.56 96 ILE A N 1
ATOM 763 C CA . ILE A 1 96 ? -8.813 4.211 12.976 1.00 91.56 96 ILE A CA 1
ATOM 764 C C . ILE A 1 96 ? -8.981 4.811 14.376 1.00 91.56 96 ILE A C 1
ATOM 766 O O . ILE A 1 96 ? -9.539 4.153 15.250 1.00 91.56 96 ILE A O 1
ATOM 770 N N . GLU A 1 97 ? -8.560 6.059 14.569 1.00 90.75 97 GLU A N 1
ATOM 771 C CA . GLU A 1 97 ? -8.629 6.762 15.857 1.00 90.75 97 GLU A CA 1
ATOM 772 C C . GLU A 1 97 ? -10.066 7.046 16.297 1.00 90.75 97 GLU A C 1
ATOM 774 O O . GLU A 1 97 ? -10.436 6.794 17.440 1.00 90.75 97 GLU A O 1
ATOM 779 N N . GLU A 1 98 ? -10.908 7.528 15.384 1.00 92.81 98 GLU A N 1
ATOM 780 C CA . GLU A 1 98 ? -12.266 7.963 15.724 1.00 92.81 98 GLU A CA 1
ATOM 781 C C . GLU A 1 98 ? -13.272 6.814 15.810 1.00 92.81 98 GLU A C 1
ATOM 783 O O . GLU A 1 98 ? -14.266 6.890 16.534 1.00 92.81 98 GLU A O 1
ATOM 788 N N . LYS A 1 99 ? -13.075 5.764 15.008 1.00 91.62 99 LYS A N 1
ATOM 789 C CA . LYS A 1 99 ? -14.086 4.716 14.789 1.00 91.62 99 LYS A CA 1
ATOM 790 C C . LYS A 1 99 ? -13.533 3.301 14.985 1.00 91.62 99 LYS A C 1
ATOM 792 O O . LYS A 1 99 ? -14.221 2.329 14.664 1.00 91.62 99 LYS A O 1
ATOM 797 N N . GLY A 1 100 ? -12.313 3.182 15.501 1.00 89.88 100 GLY A N 1
ATOM 798 C CA . GLY A 1 100 ? -11.651 1.917 15.795 1.00 89.88 100 GLY A CA 1
ATOM 799 C C . GLY A 1 100 ? -11.077 1.208 14.568 1.00 89.88 100 GLY A C 1
ATOM 800 O O . GLY A 1 100 ? -11.252 1.623 13.418 1.00 89.88 100 GLY A O 1
ATOM 801 N N . THR A 1 101 ? -10.402 0.095 14.842 1.00 91.69 101 THR A N 1
ATOM 802 C CA . THR A 1 101 ? -9.660 -0.707 13.864 1.00 91.69 101 THR A CA 1
ATOM 803 C C . THR A 1 101 ? -10.542 -1.363 12.806 1.00 91.69 101 THR A C 1
ATOM 805 O O . THR A 1 101 ? -11.721 -1.666 13.017 1.00 91.69 101 THR A O 1
ATOM 808 N N . PHE A 1 102 ? -9.945 -1.628 11.646 1.00 87.69 102 PHE A N 1
ATOM 809 C CA . PHE A 1 102 ? -10.584 -2.399 10.588 1.00 87.69 102 PHE A CA 1
ATOM 810 C C . PHE A 1 102 ? -10.624 -3.881 10.968 1.00 87.69 102 PHE A C 1
ATOM 812 O O . PHE A 1 102 ? -9.601 -4.460 11.331 1.00 87.69 102 PHE A O 1
ATOM 819 N N . ARG A 1 103 ? -11.802 -4.510 10.868 1.00 86.81 103 ARG A N 1
ATOM 820 C CA . ARG A 1 103 ? -11.942 -5.973 11.017 1.00 86.81 103 ARG A CA 1
ATOM 821 C C . ARG A 1 103 ? -11.430 -6.716 9.784 1.00 86.81 103 ARG A C 1
ATOM 823 O O . ARG A 1 103 ? -10.771 -7.738 9.917 1.00 86.81 103 ARG A O 1
ATOM 830 N N . THR A 1 104 ? -11.728 -6.159 8.616 1.00 85.25 104 THR A N 1
ATOM 831 C CA . THR A 1 104 ? -11.270 -6.611 7.304 1.00 85.25 104 THR A CA 1
ATOM 832 C C . THR A 1 104 ? -10.831 -5.375 6.536 1.00 85.25 104 THR A C 1
ATOM 834 O O . THR A 1 104 ? -11.463 -4.323 6.664 1.00 85.25 104 THR A O 1
ATOM 837 N N . LEU A 1 105 ? -9.743 -5.498 5.785 1.00 83.69 105 LEU A N 1
ATOM 838 C CA . LEU A 1 105 ? -9.182 -4.424 4.985 1.00 83.69 105 LEU A CA 1
ATOM 839 C C . LEU A 1 105 ? -8.859 -4.964 3.597 1.00 83.69 105 LEU A C 1
ATOM 841 O O . LEU A 1 105 ? -8.049 -5.882 3.469 1.00 83.69 105 LEU A O 1
ATOM 845 N N . ASP A 1 106 ? -9.463 -4.359 2.583 1.00 89.06 106 ASP A N 1
ATOM 846 C CA . ASP A 1 106 ? -9.159 -4.653 1.191 1.00 89.06 106 ASP A CA 1
ATOM 847 C C . ASP A 1 106 ? -8.074 -3.691 0.704 1.00 89.06 106 ASP A C 1
ATOM 849 O O . ASP A 1 106 ? -8.177 -2.472 0.866 1.00 89.06 106 ASP A O 1
ATOM 853 N N . LEU A 1 107 ? -7.013 -4.246 0.120 1.00 90.50 107 LEU A N 1
ATOM 854 C CA . LEU A 1 107 ? -5.883 -3.496 -0.417 1.00 90.50 107 LEU A CA 1
ATOM 855 C C . LEU A 1 107 ? -5.642 -3.895 -1.868 1.00 90.50 107 LEU A C 1
ATOM 857 O O . LEU A 1 107 ? -5.717 -5.072 -2.218 1.00 90.50 107 LEU A O 1
ATOM 861 N N . VAL A 1 108 ? -5.273 -2.917 -2.689 1.00 91.19 108 VAL A N 1
ATOM 862 C CA . VAL A 1 108 ? -4.731 -3.147 -4.029 1.00 91.19 108 VAL A CA 1
ATOM 863 C C . VAL A 1 108 ? -3.289 -2.658 -4.080 1.00 91.19 108 VAL A C 1
ATOM 865 O O . VAL A 1 108 ? -2.938 -1.667 -3.439 1.00 91.19 108 VAL A O 1
ATOM 868 N N . PHE A 1 109 ? -2.443 -3.350 -4.837 1.00 91.12 109 PHE A N 1
ATOM 869 C CA . PHE A 1 109 ? -1.081 -2.911 -5.115 1.00 91.12 109 PHE A CA 1
ATOM 870 C C . PHE A 1 109 ? -0.845 -2.897 -6.624 1.00 91.12 109 PHE A C 1
ATOM 872 O O . PHE A 1 109 ? -1.213 -3.829 -7.334 1.00 91.12 109 PHE A O 1
ATOM 879 N N . HIS A 1 110 ? -0.210 -1.838 -7.109 1.00 90.19 110 HIS A N 1
ATOM 880 C CA . HIS A 1 110 ? 0.206 -1.684 -8.494 1.00 90.19 110 HIS A CA 1
ATOM 881 C C . HIS A 1 110 ? 1.709 -1.422 -8.548 1.00 90.19 110 HIS A C 1
ATOM 883 O O . HIS A 1 110 ? 2.253 -0.667 -7.740 1.00 90.19 110 HIS A O 1
ATOM 889 N N . LEU A 1 111 ? 2.369 -2.006 -9.544 1.00 89.94 111 LEU A N 1
ATOM 890 C CA . LEU A 1 111 ? 3.740 -1.672 -9.908 1.00 89.94 111 LEU A CA 1
ATOM 891 C C . LEU A 1 111 ? 3.698 -0.718 -11.096 1.00 89.94 111 LEU A C 1
ATOM 893 O O . LEU A 1 111 ? 3.135 -1.039 -12.141 1.00 89.94 111 LEU A O 1
ATOM 897 N N . HIS A 1 112 ? 4.267 0.469 -10.926 1.00 89.94 112 HIS A N 1
ATOM 898 C CA . HIS A 1 112 ? 4.372 1.455 -11.990 1.00 89.94 112 HIS A CA 1
ATOM 899 C C . HIS A 1 112 ? 5.810 1.497 -12.495 1.00 89.94 112 HIS A C 1
ATOM 901 O O . HIS A 1 112 ? 6.697 1.956 -11.778 1.00 89.94 112 HIS A O 1
ATOM 907 N N . TYR A 1 113 ? 6.018 1.019 -13.719 1.00 89.88 113 TYR A N 1
ATOM 908 C CA . TYR A 1 113 ? 7.310 1.023 -14.395 1.00 89.88 113 TYR A CA 1
ATOM 909 C C . TYR A 1 113 ? 7.470 2.306 -15.209 1.00 89.88 113 TYR A C 1
ATOM 911 O O . TYR A 1 113 ? 6.561 2.685 -15.948 1.00 89.88 113 TYR A O 1
ATOM 919 N N . SER A 1 114 ? 8.625 2.953 -15.098 1.00 90.31 114 SER A N 1
ATOM 920 C CA . SER A 1 114 ? 9.008 4.087 -15.936 1.00 90.31 114 SER A CA 1
ATOM 921 C C . SER A 1 114 ? 10.420 3.897 -16.475 1.00 90.31 114 SER A C 1
ATOM 923 O O . SER A 1 114 ? 11.296 3.394 -15.776 1.00 90.31 114 SER A O 1
ATOM 925 N N . VAL A 1 115 ? 10.623 4.286 -17.730 1.00 89.44 115 VAL A N 1
ATOM 926 C CA . VAL A 1 115 ? 11.937 4.333 -18.382 1.00 89.44 115 VAL A CA 1
ATOM 927 C C . VAL A 1 115 ? 12.411 5.785 -18.351 1.00 89.44 115 VAL A C 1
ATOM 929 O O . VAL A 1 115 ? 11.573 6.679 -18.499 1.00 89.44 115 VAL A O 1
ATOM 932 N N . ASP A 1 116 ? 13.701 6.005 -18.095 1.00 80.75 116 ASP A N 1
ATOM 933 C CA . ASP A 1 116 ? 14.296 7.348 -18.035 1.00 80.75 116 ASP A CA 1
ATOM 934 C C . ASP A 1 116 ? 14.571 7.941 -19.436 1.00 80.75 116 ASP A C 1
ATOM 936 O O . ASP A 1 116 ? 14.827 7.165 -20.393 1.00 80.75 116 ASP A O 1
#

Sequence (116 aa):
MNQSHDEDPWLGTLERFPTIYHARASWLYDINTESLQKAIFAGLRSLAQEKKSLEITVADIPGYRSGGVVFKFGVGNKDGFDILDDKEAERVIQRIEEKGTFRTLDLVFHLHYSVD

Secondary structure (DSSP, 8-state):
--------TTSS--TTS--S-S----------HHHHHHHHHHHHHHHHH-EEEEEEEETTEEEEEEEEEEEEEEEE-SSSEEE--HHHHHHHHHHHHHH---SS--EEEEEEEEE-

Radius of gyration: 20.0 Å; chains: 1; bounding box: 36×5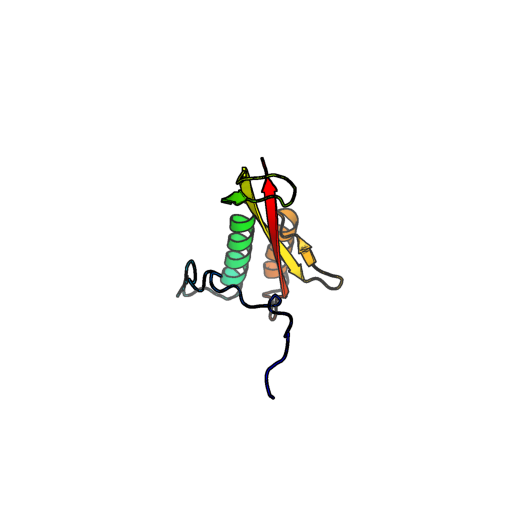5×56 Å